Protein AF-A0A5E4NC10-F1 (afdb_monomer)

Secondary structure (DSSP, 8-state):
-HHHHHHHHHTHHHHHHHHHHHHHHHHHHHHH---HHHHHHHH----SPPPSSSPPPPHHHHIIIIIIHHTT--S-HHHHHH----

Radius of gyration: 16.14 Å; Cα contacts (8 Å, |Δi|>4): 46; chains: 1; bounding box: 40×24×45 Å

Mean predicted aligned error: 9.55 Å

Foldseek 3Di:
DVVVVVCVVPVCVVVVLVVLVVLLVVVLCLLPDPDPVSVCVVPDDDDDDDDPDPDDQDSLCCNQVPSQVVVVHDSPSSVVSVDPDD

pLDDT: mean 77.47, std 10.85, range [47.78, 93.25]

Organism: NCBI:txid506608

Sequence (86 aa):
MFKNMLEILFQNTIITEVIKKRRLQWAGHAWRSQNELIRAVLEQKPRGKRPLGRLKTRWEDVVVKKDVQSLGGETNWKERATDREE

Structure (mmCIF, N/CA/C/O backbone):
data_AF-A0A5E4NC10-F1
#
_entry.id   AF-A0A5E4NC10-F1
#
loop_
_atom_site.group_PDB
_atom_site.id
_atom_site.type_symbol
_atom_site.label_atom_id
_atom_site.label_alt_id
_atom_site.label_comp_id
_atom_site.label_asym_id
_atom_site.label_entity_id
_atom_site.label_seq_id
_atom_site.pdbx_PDB_ins_code
_atom_site.Cartn_x
_atom_site.Cartn_y
_atom_site.Cartn_z
_atom_site.occupancy
_atom_site.B_iso_or_equiv
_atom_site.auth_seq_id
_atom_site.auth_comp_id
_atom_site.auth_asym_id
_atom_site.auth_atom_id
_atom_site.pdbx_PDB_model_num
ATOM 1 N N . MET A 1 1 ? -3.105 -7.825 -32.506 1.00 55.31 1 MET A N 1
ATOM 2 C CA . MET A 1 1 ? -2.344 -6.743 -33.169 1.00 55.31 1 MET A CA 1
ATOM 3 C C . MET A 1 1 ? -2.209 -5.499 -32.277 1.00 55.31 1 MET A C 1
ATOM 5 O O . MET A 1 1 ? -1.090 -5.160 -31.934 1.00 55.31 1 MET A O 1
ATOM 9 N N . PHE A 1 2 ? -3.300 -4.900 -31.772 1.00 57.00 2 PHE A N 1
ATOM 10 C CA . PHE A 1 2 ? -3.249 -3.680 -30.931 1.00 57.00 2 PHE A CA 1
ATOM 11 C C . PHE A 1 2 ? -2.472 -3.779 -29.601 1.00 57.00 2 PHE A C 1
ATOM 13 O O . PHE A 1 2 ? -1.763 -2.847 -29.235 1.00 57.00 2 PHE A O 1
ATOM 20 N N . LYS A 1 3 ? -2.575 -4.901 -28.875 1.00 55.19 3 LYS A N 1
ATOM 21 C CA . LYS A 1 3 ? -1.926 -5.071 -27.558 1.00 55.19 3 LYS A CA 1
ATOM 22 C C . LYS A 1 3 ? -0.391 -4.973 -27.625 1.00 55.19 3 LYS A C 1
ATOM 24 O O . LYS A 1 3 ? 0.223 -4.415 -26.727 1.00 55.19 3 LYS A O 1
ATOM 29 N N . ASN A 1 4 ? 0.183 -5.460 -28.723 1.00 56.88 4 ASN A N 1
ATOM 30 C CA . ASN A 1 4 ? 1.625 -5.534 -28.954 1.00 56.88 4 ASN A CA 1
ATOM 31 C C . ASN A 1 4 ? 2.204 -4.165 -29.379 1.00 56.88 4 ASN A C 1
ATOM 33 O O . ASN A 1 4 ? 3.288 -3.776 -28.970 1.00 56.88 4 ASN A O 1
ATOM 37 N N . MET A 1 5 ? 1.423 -3.360 -30.109 1.00 56.53 5 MET A N 1
ATOM 38 C CA . MET A 1 5 ? 1.828 -2.012 -30.530 1.00 56.53 5 MET A CA 1
ATOM 39 C C . MET A 1 5 ? 1.963 -1.038 -29.346 1.00 56.53 5 MET A C 1
ATOM 41 O O . MET A 1 5 ? 2.892 -0.234 -29.306 1.00 56.53 5 MET A O 1
AT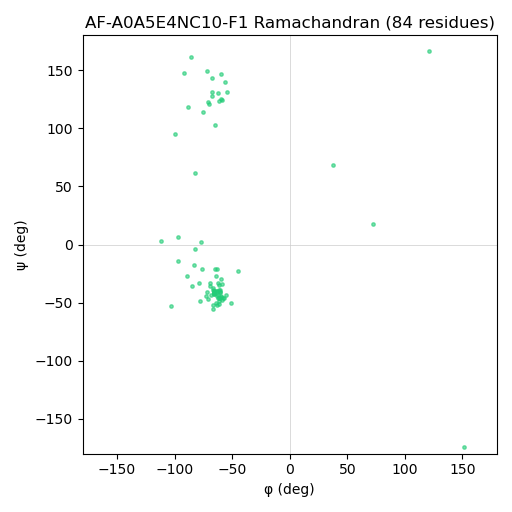OM 45 N N . LEU A 1 6 ? 1.078 -1.144 -28.347 1.00 59.44 6 LEU A N 1
ATOM 46 C CA . LEU A 1 6 ? 1.195 -0.383 -27.097 1.00 59.44 6 LEU A CA 1
ATOM 47 C C . LEU A 1 6 ? 2.387 -0.845 -26.242 1.00 59.44 6 LEU A C 1
ATOM 49 O O . LEU A 1 6 ? 3.030 -0.011 -25.610 1.00 59.44 6 LEU A O 1
ATOM 53 N N . GLU A 1 7 ? 2.701 -2.147 -26.239 1.00 57.47 7 GLU A N 1
ATOM 54 C CA . GLU A 1 7 ? 3.892 -2.691 -25.562 1.00 57.47 7 GLU A CA 1
ATOM 55 C C . GLU A 1 7 ? 5.191 -2.118 -26.123 1.00 57.47 7 GLU A C 1
ATOM 57 O O . GLU A 1 7 ? 6.076 -1.764 -25.343 1.00 57.47 7 GLU A O 1
ATOM 62 N N . ILE A 1 8 ? 5.269 -1.979 -27.447 1.00 63.94 8 ILE A N 1
ATOM 63 C CA . ILE A 1 8 ? 6.441 -1.461 -28.158 1.00 63.94 8 ILE A CA 1
ATOM 64 C C . ILE A 1 8 ? 6.599 0.055 -27.961 1.00 63.94 8 ILE A C 1
ATOM 66 O O . ILE A 1 8 ? 7.704 0.516 -27.692 1.00 63.94 8 ILE A O 1
ATOM 70 N N . LEU A 1 9 ? 5.511 0.832 -28.053 1.00 61.50 9 LEU A N 1
ATOM 71 C CA . LEU A 1 9 ? 5.561 2.302 -27.960 1.00 61.50 9 LEU A CA 1
ATOM 72 C C . LEU A 1 9 ? 5.906 2.825 -26.562 1.00 61.50 9 LEU A C 1
ATOM 74 O O . LEU A 1 9 ? 6.538 3.870 -26.441 1.00 61.50 9 LEU A O 1
ATOM 78 N N . PHE A 1 10 ? 5.483 2.122 -25.511 1.00 59.19 10 PHE A N 1
ATOM 79 C CA . PHE A 1 10 ? 5.630 2.598 -24.134 1.00 59.19 10 PHE A CA 1
ATOM 80 C C . PHE A 1 10 ? 6.622 1.802 -23.293 1.00 59.19 10 PHE A C 1
ATOM 82 O O . PHE A 1 10 ? 6.725 2.092 -22.103 1.00 59.19 10 PHE A O 1
ATOM 89 N N . GLN A 1 11 ? 7.309 0.807 -23.875 1.00 62.09 11 GLN A N 1
ATOM 90 C CA . GLN A 1 11 ? 8.060 -0.207 -23.125 1.00 62.09 11 GLN A CA 1
ATOM 91 C C . GLN A 1 11 ? 7.293 -0.591 -21.854 1.00 62.09 11 GLN A C 1
ATOM 93 O O . GLN A 1 11 ? 7.667 -0.196 -20.753 1.00 62.09 11 GLN A O 1
ATOM 98 N N . ASN A 1 12 ? 6.147 -1.260 -22.026 1.00 56.47 12 ASN A N 1
ATOM 99 C CA . ASN A 1 12 ? 5.089 -1.437 -21.014 1.00 56.47 12 ASN A CA 1
ATOM 100 C C . ASN A 1 12 ? 5.564 -1.814 -19.591 1.00 56.47 12 ASN A C 1
ATOM 102 O O . ASN A 1 12 ? 4.859 -1.541 -18.616 1.00 56.47 12 ASN A O 1
ATOM 106 N N . THR A 1 13 ? 6.750 -2.400 -19.446 1.00 59.81 13 THR A N 1
ATOM 107 C CA . THR A 1 13 ? 7.479 -2.554 -18.180 1.00 59.81 13 THR A CA 1
ATOM 108 C C . THR A 1 13 ? 7.615 -1.241 -17.397 1.00 59.81 13 THR A C 1
ATOM 110 O O . THR A 1 13 ? 7.185 -1.193 -16.249 1.00 59.81 13 THR A O 1
ATOM 113 N N . ILE A 1 14 ? 8.073 -0.137 -17.999 1.00 74.19 14 ILE A N 1
ATOM 114 C CA . ILE A 1 14 ? 8.364 1.115 -17.273 1.00 74.19 14 ILE A CA 1
ATOM 115 C C . ILE A 1 14 ? 7.087 1.754 -16.711 1.00 74.19 14 ILE A C 1
ATOM 117 O O . ILE A 1 14 ? 7.008 2.040 -15.517 1.00 74.19 14 ILE A O 1
ATOM 121 N N . ILE A 1 15 ? 6.049 1.964 -17.532 1.00 81.50 15 ILE A N 1
ATOM 122 C CA . ILE A 1 15 ? 4.809 2.612 -17.061 1.00 81.50 15 ILE A CA 1
ATOM 123 C C . ILE A 1 15 ? 4.076 1.748 -16.035 1.00 81.50 15 ILE A C 1
ATOM 125 O O . ILE A 1 15 ? 3.578 2.270 -15.032 1.00 81.50 15 ILE A O 1
ATOM 129 N N . THR A 1 16 ? 4.005 0.432 -16.251 1.00 82.25 16 THR A N 1
ATOM 130 C CA . THR A 1 16 ? 3.330 -0.447 -15.290 1.00 82.25 16 THR A CA 1
ATOM 131 C C . THR A 1 16 ? 4.082 -0.497 -13.964 1.00 82.25 16 THR A C 1
ATOM 133 O O . THR A 1 16 ? 3.440 -0.423 -12.918 1.00 82.25 16 THR A O 1
ATOM 136 N N . GLU A 1 17 ? 5.414 -0.522 -13.974 1.00 83.06 17 GLU A N 1
ATOM 137 C CA . GLU A 1 17 ? 6.236 -0.397 -12.768 1.00 83.06 17 GLU A CA 1
ATOM 138 C C . GLU A 1 17 ? 6.043 0.946 -12.063 1.00 83.06 17 GLU A C 1
ATOM 140 O O . GLU A 1 17 ? 5.875 0.967 -10.844 1.00 83.06 17 GLU A O 1
ATOM 145 N N . VAL A 1 18 ? 5.997 2.062 -12.796 1.00 84.81 18 VAL A N 1
ATOM 146 C CA . VAL A 1 18 ? 5.736 3.393 -12.220 1.00 84.81 18 VAL A CA 1
ATOM 147 C C . VAL A 1 18 ? 4.376 3.428 -11.522 1.00 84.81 18 VAL A C 1
ATOM 149 O O . VAL A 1 18 ? 4.267 3.923 -10.398 1.00 84.81 18 VAL A O 1
ATOM 152 N N . ILE A 1 19 ? 3.335 2.867 -12.143 1.00 86.38 19 ILE A N 1
ATOM 153 C CA . ILE A 1 19 ? 1.997 2.784 -11.545 1.00 86.38 19 ILE A CA 1
ATOM 154 C C . ILE A 1 19 ? 2.014 1.913 -10.280 1.00 86.38 19 ILE A C 1
ATOM 156 O O . ILE A 1 19 ? 1.420 2.302 -9.271 1.00 86.38 19 ILE A O 1
ATOM 160 N N . LYS A 1 20 ? 2.691 0.757 -10.312 1.00 86.50 20 LYS A N 1
ATOM 161 C CA . LYS A 1 20 ? 2.838 -0.138 -9.149 1.00 86.50 20 LYS A CA 1
ATOM 162 C C . LYS A 1 20 ? 3.568 0.566 -8.000 1.00 86.50 20 LYS A C 1
ATOM 164 O O . LYS A 1 20 ? 3.054 0.601 -6.884 1.00 86.50 20 LYS A O 1
ATOM 169 N N . LYS A 1 21 ? 4.702 1.217 -8.283 1.00 84.62 21 LYS A N 1
ATOM 170 C CA . LYS A 1 21 ? 5.493 1.987 -7.307 1.00 84.62 21 LYS A CA 1
ATOM 171 C C . LYS A 1 21 ? 4.678 3.115 -6.674 1.00 84.62 21 LYS A C 1
ATOM 173 O O . LYS A 1 21 ? 4.629 3.211 -5.452 1.00 84.62 21 LYS A O 1
ATOM 178 N N . ARG A 1 22 ? 3.960 3.914 -7.472 1.00 87.19 22 ARG A N 1
ATOM 179 C CA . ARG A 1 22 ? 3.078 4.980 -6.952 1.00 87.19 22 ARG A CA 1
ATOM 180 C C . ARG A 1 22 ? 1.963 4.434 -6.063 1.00 87.19 22 ARG A C 1
ATOM 182 O O . ARG A 1 22 ? 1.638 5.037 -5.043 1.00 87.19 22 ARG A O 1
ATOM 189 N N . ARG A 1 23 ? 1.385 3.282 -6.417 1.00 89.56 23 ARG A N 1
ATOM 190 C CA . ARG A 1 23 ? 0.349 2.640 -5.596 1.00 89.56 23 ARG A CA 1
ATOM 191 C C . ARG A 1 23 ? 0.897 2.177 -4.251 1.00 89.56 23 ARG A C 1
ATOM 193 O O . ARG A 1 23 ? 0.223 2.374 -3.245 1.00 89.56 23 ARG A O 1
ATOM 200 N N . LEU A 1 24 ? 2.109 1.624 -4.227 1.00 86.00 24 LEU A N 1
ATOM 201 C CA . LEU A 1 24 ? 2.797 1.239 -2.992 1.00 86.00 24 LEU A CA 1
ATOM 202 C C . LEU A 1 24 ? 3.154 2.447 -2.126 1.00 86.00 24 LEU A C 1
ATOM 204 O O . LEU A 1 24 ? 2.911 2.421 -0.923 1.00 86.00 24 LEU A O 1
ATOM 208 N N . GLN A 1 25 ? 3.650 3.529 -2.729 1.00 86.44 25 GLN A N 1
ATOM 209 C CA . GLN A 1 25 ? 3.901 4.788 -2.020 1.00 86.44 25 GLN A CA 1
ATOM 210 C C . GLN A 1 25 ? 2.627 5.317 -1.356 1.00 86.44 25 GLN A C 1
ATOM 212 O O . GLN A 1 25 ? 2.642 5.673 -0.177 1.00 86.44 25 GLN A O 1
ATOM 217 N N . TRP A 1 26 ? 1.509 5.317 -2.087 1.00 88.56 26 TRP A N 1
ATOM 218 C CA . TRP A 1 26 ? 0.221 5.732 -1.542 1.00 88.56 26 TRP A CA 1
ATOM 219 C C . TRP A 1 26 ? -0.281 4.779 -0.452 1.00 88.56 26 TRP A C 1
ATOM 221 O O . TRP A 1 26 ? -0.768 5.245 0.572 1.00 88.56 26 TRP A O 1
ATOM 231 N N . ALA A 1 27 ? -0.107 3.464 -0.620 1.00 88.31 27 ALA A N 1
ATOM 232 C CA . ALA A 1 27 ? -0.449 2.473 0.400 1.00 88.31 27 ALA A CA 1
ATOM 233 C C . ALA A 1 27 ? 0.327 2.710 1.704 1.00 88.31 27 ALA A C 1
ATOM 235 O O . ALA A 1 27 ? -0.269 2.719 2.779 1.00 88.31 27 ALA A O 1
ATOM 236 N N . GLY A 1 28 ? 1.634 2.971 1.607 1.00 87.38 28 GLY A N 1
ATOM 237 C CA . GLY A 1 28 ? 2.462 3.303 2.763 1.00 87.38 28 GLY A CA 1
ATOM 238 C C . GLY A 1 28 ? 2.074 4.633 3.409 1.00 87.38 28 GLY A C 1
ATOM 239 O O . GLY A 1 28 ? 1.970 4.715 4.630 1.00 87.38 28 GLY A O 1
ATOM 240 N N . HIS A 1 29 ? 1.788 5.666 2.610 1.00 87.94 29 HIS A N 1
ATOM 241 C CA . HIS A 1 29 ? 1.279 6.939 3.128 1.00 87.94 29 HIS A CA 1
ATOM 242 C C . HIS A 1 29 ? -0.056 6.766 3.863 1.00 87.94 29 HIS A C 1
ATOM 244 O O . HIS A 1 29 ? -0.212 7.279 4.966 1.00 87.94 29 HIS A O 1
ATOM 250 N N . ALA A 1 30 ? -0.999 6.027 3.276 1.00 88.56 30 ALA A N 1
ATOM 251 C CA . ALA A 1 30 ? -2.310 5.786 3.861 1.00 88.56 30 ALA A CA 1
ATOM 252 C C . ALA A 1 30 ? -2.202 4.990 5.173 1.00 88.56 30 ALA A C 1
ATOM 254 O O . ALA A 1 30 ? -2.875 5.333 6.140 1.00 88.56 30 ALA A O 1
ATOM 255 N N . TRP A 1 31 ? -1.306 3.996 5.236 1.00 88.81 31 TRP A N 1
ATOM 256 C CA . TRP A 1 31 ? -1.015 3.231 6.455 1.00 88.81 31 TRP A CA 1
ATOM 257 C C . TRP A 1 31 ? -0.428 4.096 7.578 1.00 88.81 31 TRP A C 1
ATOM 259 O O . TRP A 1 31 ? -0.822 3.963 8.733 1.00 88.81 31 TRP A O 1
ATOM 269 N N . ARG A 1 32 ? 0.479 5.020 7.239 1.00 87.81 32 ARG A N 1
ATOM 270 C CA . ARG A 1 32 ? 1.097 5.954 8.197 1.00 87.81 32 ARG A CA 1
ATOM 271 C C . ARG A 1 32 ? 0.244 7.187 8.501 1.00 87.81 32 ARG A C 1
ATOM 273 O O . ARG A 1 32 ? 0.657 8.030 9.297 1.00 87.81 32 ARG A O 1
ATOM 280 N N . SER A 1 33 ? -0.896 7.346 7.835 1.00 89.12 33 SER A N 1
ATOM 281 C CA . SER A 1 33 ? -1.719 8.536 7.992 1.00 89.12 33 SER A CA 1
ATOM 282 C C . SER A 1 33 ? -2.315 8.584 9.397 1.00 89.12 33 SER A C 1
ATOM 284 O O . SER A 1 33 ? -2.920 7.622 9.860 1.00 89.12 33 SER A O 1
ATOM 286 N N . GLN A 1 34 ? -2.198 9.736 10.058 1.00 88.38 34 GLN A N 1
ATOM 287 C CA . GLN A 1 34 ? -2.900 10.014 11.317 1.00 88.38 34 GLN A CA 1
ATOM 288 C C . GLN A 1 34 ? -4.383 10.355 11.093 1.00 88.38 34 GLN A C 1
ATOM 290 O O . GLN A 1 34 ? -5.103 10.662 12.037 1.00 88.38 34 GLN A O 1
ATOM 295 N N . ASN A 1 35 ? -4.854 10.319 9.844 1.00 93.25 35 ASN A N 1
ATOM 296 C CA . ASN A 1 35 ? -6.246 10.566 9.519 1.00 93.25 35 ASN A CA 1
ATOM 297 C C . ASN A 1 35 ? -7.112 9.354 9.900 1.00 93.25 35 ASN A C 1
ATOM 299 O O . ASN A 1 35 ? -7.022 8.284 9.290 1.00 93.25 35 ASN A O 1
ATOM 303 N N . GLU A 1 36 ? -7.994 9.556 10.875 1.00 89.94 36 GLU A N 1
ATOM 304 C CA . GLU A 1 36 ? -8.885 8.521 11.405 1.00 89.94 36 GLU A CA 1
ATOM 305 C C . GLU A 1 36 ? -9.810 7.918 10.342 1.00 89.94 36 GLU A C 1
ATOM 307 O O . GLU A 1 36 ? -10.065 6.717 10.374 1.00 89.94 36 GLU A O 1
ATOM 312 N N . LEU A 1 37 ? -10.266 8.701 9.357 1.00 91.38 37 LEU A N 1
ATOM 313 C CA . LEU A 1 37 ? -11.117 8.198 8.272 1.00 91.38 37 LEU A CA 1
ATOM 314 C C . LEU A 1 37 ? -10.347 7.258 7.347 1.00 91.38 37 LEU A C 1
ATOM 316 O O . LEU A 1 37 ? -10.862 6.206 6.969 1.00 91.38 37 LEU A O 1
ATOM 320 N N . ILE A 1 38 ? -9.109 7.618 6.994 1.00 89.50 38 ILE A N 1
ATOM 321 C CA . ILE A 1 38 ? -8.249 6.768 6.160 1.00 89.50 38 ILE A CA 1
ATOM 322 C C . ILE A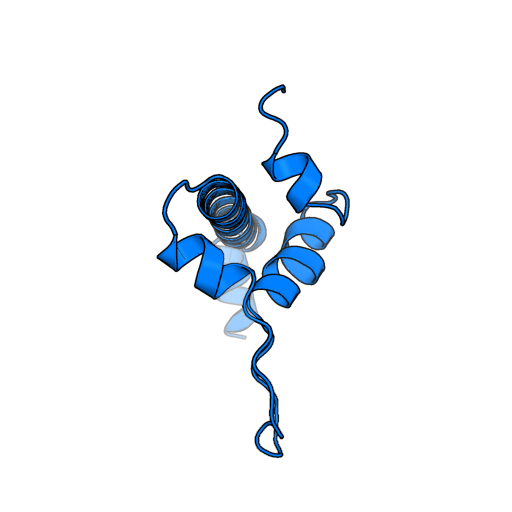 1 38 ? -7.990 5.450 6.886 1.00 89.50 38 ILE A C 1
ATOM 324 O O . ILE A 1 38 ? -8.167 4.379 6.302 1.00 89.50 38 ILE A O 1
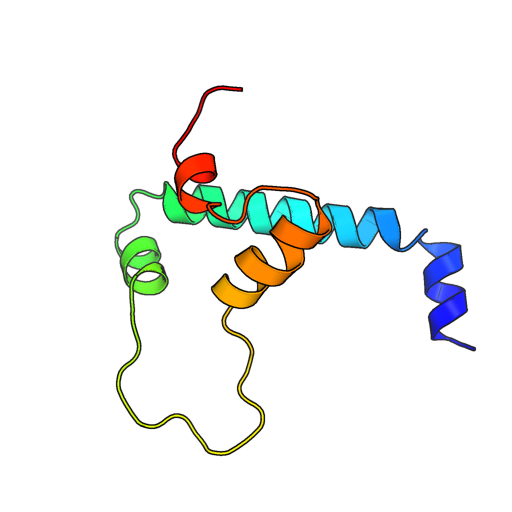ATOM 328 N N . ARG A 1 39 ? -7.652 5.521 8.176 1.00 87.62 39 ARG A N 1
ATOM 329 C CA . ARG A 1 39 ? -7.419 4.341 9.006 1.00 87.62 39 ARG A CA 1
ATOM 330 C C . ARG A 1 39 ? -8.670 3.474 9.140 1.00 87.62 39 ARG A C 1
ATOM 332 O O . ARG A 1 39 ? -8.595 2.270 8.905 1.00 87.62 39 ARG A O 1
ATOM 339 N N . ALA A 1 40 ? -9.825 4.079 9.413 1.00 88.69 40 ALA A N 1
ATOM 340 C CA . ALA A 1 40 ? -11.096 3.373 9.503 1.00 88.69 40 ALA A CA 1
ATOM 341 C C . ALA A 1 40 ? -11.425 2.635 8.199 1.00 88.69 40 ALA A C 1
ATOM 343 O O . ALA A 1 40 ? -11.774 1.460 8.243 1.00 88.69 40 ALA A O 1
ATOM 344 N N . VAL A 1 41 ? -11.268 3.275 7.035 1.00 87.31 41 VAL A N 1
ATOM 345 C CA . VAL A 1 41 ? -11.521 2.644 5.726 1.00 87.31 41 VAL A CA 1
ATOM 346 C C . VAL A 1 41 ? -10.536 1.509 5.436 1.00 87.31 41 VAL A C 1
ATOM 348 O O . VAL A 1 41 ? -10.949 0.464 4.931 1.00 87.31 41 VAL A O 1
ATOM 351 N N . LEU A 1 42 ? -9.250 1.690 5.754 1.00 85.19 42 LEU A N 1
ATOM 352 C CA . LEU A 1 42 ? -8.216 0.670 5.551 1.00 85.19 42 LEU A CA 1
ATOM 353 C C . LEU A 1 42 ? -8.433 -0.566 6.431 1.00 85.19 42 LEU A C 1
ATOM 355 O O . LEU A 1 42 ? -8.267 -1.694 5.967 1.00 85.19 42 LEU A O 1
ATOM 359 N N . GLU A 1 43 ? -8.792 -0.361 7.696 1.00 84.12 43 GLU A N 1
ATOM 360 C CA . GLU A 1 43 ? -8.978 -1.437 8.672 1.00 84.12 43 GLU A CA 1
ATOM 361 C C . GLU A 1 43 ? -10.375 -2.080 8.585 1.00 84.12 43 GLU A C 1
ATOM 363 O O . GLU A 1 43 ? -10.578 -3.204 9.063 1.00 84.12 43 GLU A O 1
ATOM 368 N N . GLN A 1 44 ? -11.350 -1.411 7.954 1.00 85.19 44 GLN A N 1
ATOM 369 C CA . GLN A 1 44 ? -12.726 -1.891 7.881 1.00 85.19 44 GLN A CA 1
ATOM 370 C C . GLN A 1 44 ? -12.823 -3.237 7.151 1.00 85.19 44 GLN A C 1
ATOM 372 O O . GLN A 1 44 ? -12.505 -3.405 5.971 1.00 85.19 44 GLN A O 1
ATOM 377 N N . LYS A 1 45 ? -13.390 -4.219 7.855 1.00 81.56 45 LYS A N 1
ATOM 378 C CA . LYS A 1 45 ? -13.808 -5.504 7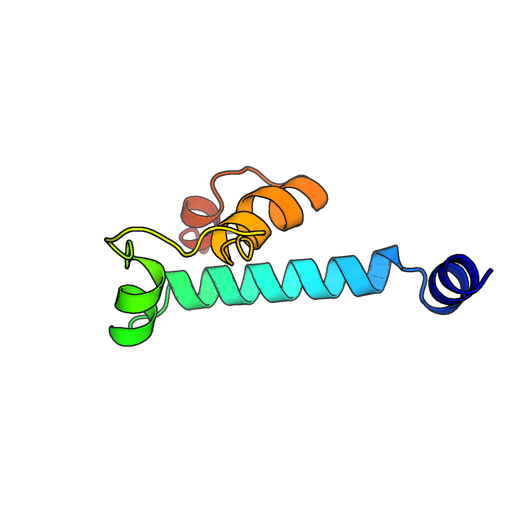.289 1.00 81.56 45 LYS A CA 1
ATOM 379 C C . LYS A 1 45 ? -15.320 -5.457 7.049 1.00 81.56 45 LYS A C 1
ATOM 381 O O . LYS A 1 45 ? -16.070 -5.718 7.991 1.00 81.56 45 LYS A O 1
ATOM 386 N N . PRO A 1 46 ? -15.791 -5.125 5.829 1.00 75.62 46 PRO A N 1
ATOM 387 C CA . PRO A 1 46 ? -17.221 -5.060 5.552 1.00 75.62 46 PRO A CA 1
ATOM 388 C C . PRO A 1 46 ? -17.865 -6.424 5.821 1.00 75.62 46 PRO A C 1
ATOM 390 O O . PRO A 1 46 ? -17.422 -7.444 5.284 1.00 75.62 46 PRO A O 1
ATOM 393 N N . ARG A 1 47 ? -18.880 -6.427 6.689 1.00 80.00 47 ARG A N 1
ATOM 394 C CA . ARG A 1 47 ? -19.661 -7.609 7.074 1.00 80.00 47 ARG A CA 1
ATOM 395 C C . ARG A 1 47 ? -20.879 -7.738 6.152 1.00 80.00 47 ARG A C 1
ATOM 397 O O . ARG A 1 47 ? -21.415 -6.731 5.704 1.00 80.00 47 ARG A O 1
ATOM 404 N N . GLY A 1 48 ? -21.313 -8.970 5.880 1.00 81.31 48 GLY A N 1
ATOM 405 C CA . GLY A 1 48 ? -22.488 -9.267 5.049 1.00 81.31 48 GLY A CA 1
ATOM 406 C C . GLY A 1 48 ? -22.186 -10.123 3.815 1.00 81.31 48 GLY A C 1
ATOM 407 O O . GLY A 1 48 ? -21.027 -10.330 3.441 1.00 81.31 48 GLY A O 1
ATOM 408 N N . LYS A 1 49 ? -23.244 -10.647 3.179 1.00 73.88 49 LYS A N 1
ATOM 409 C CA . LYS A 1 49 ? -23.127 -11.380 1.911 1.00 73.88 49 LYS A CA 1
ATOM 410 C C . LYS A 1 49 ? -22.796 -10.399 0.792 1.00 73.88 49 LYS A C 1
ATOM 412 O O . LYS A 1 49 ? -23.530 -9.451 0.538 1.00 73.88 49 LYS A O 1
ATOM 417 N N . ARG A 1 50 ? -21.681 -10.646 0.112 1.00 71.62 50 ARG A N 1
ATOM 418 C CA . ARG A 1 50 ? -21.326 -9.928 -1.113 1.00 71.62 50 ARG A CA 1
ATOM 419 C C . ARG A 1 50 ? -22.237 -10.367 -2.260 1.00 71.62 50 ARG A C 1
ATOM 421 O O . ARG A 1 50 ? -22.648 -11.528 -2.270 1.00 71.62 50 ARG A O 1
ATOM 428 N N . PRO A 1 51 ? -22.530 -9.477 -3.221 1.00 80.06 51 PRO A N 1
ATOM 429 C CA . PRO A 1 51 ? -23.307 -9.842 -4.397 1.00 80.06 51 PRO A CA 1
ATOM 430 C C . PRO A 1 51 ? -22.655 -11.016 -5.138 1.00 80.06 51 PRO A C 1
ATOM 432 O O . PRO A 1 51 ? -21.429 -11.090 -5.257 1.00 80.06 51 PRO A O 1
ATOM 435 N N . LEU A 1 52 ? -23.494 -11.935 -5.617 1.00 75.06 52 LEU A N 1
ATOM 436 C CA . LEU A 1 52 ? -23.088 -13.078 -6.433 1.00 75.06 52 LEU A CA 1
ATOM 437 C C . LEU A 1 52 ? -22.643 -12.578 -7.814 1.00 75.06 52 LEU A C 1
ATOM 439 O O . LEU A 1 52 ? -23.401 -11.911 -8.511 1.00 75.06 52 LEU A O 1
ATOM 443 N N . GLY A 1 53 ? -21.395 -12.867 -8.189 1.00 81.25 53 GLY A N 1
ATOM 444 C CA . GLY A 1 53 ? -20.789 -12.429 -9.448 1.00 81.25 53 GLY A CA 1
ATOM 445 C C . GLY A 1 53 ? -19.271 -12.270 -9.339 1.00 81.25 53 GLY A C 1
ATOM 446 O O . GLY A 1 53 ? -18.672 -12.594 -8.310 1.00 81.25 53 GLY A O 1
ATOM 447 N N . ARG A 1 54 ? -18.622 -11.757 -10.398 1.00 77.31 54 ARG A N 1
ATOM 448 C CA . ARG A 1 54 ? -17.178 -11.474 -10.365 1.00 77.31 54 ARG A CA 1
ATOM 449 C C . ARG A 1 54 ? -16.904 -10.369 -9.352 1.00 77.31 54 ARG A C 1
ATOM 451 O O . ARG A 1 54 ? -17.111 -9.186 -9.618 1.00 77.31 54 ARG A O 1
ATOM 458 N N . LEU A 1 55 ? -16.405 -10.771 -8.195 1.00 69.00 55 LEU A N 1
ATOM 459 C CA . LEU A 1 55 ? -16.049 -9.842 -7.144 1.00 69.00 55 LEU A CA 1
ATOM 460 C C . LEU A 1 55 ? -14.927 -8.912 -7.629 1.00 69.00 55 LEU A C 1
ATOM 462 O O . LEU A 1 55 ? -13.899 -9.375 -8.132 1.00 69.00 55 LEU A O 1
ATOM 466 N N . LYS A 1 56 ? -15.101 -7.596 -7.457 1.00 71.12 56 LYS A N 1
ATOM 467 C CA . LYS A 1 56 ? -13.991 -6.652 -7.630 1.00 71.12 56 LYS A CA 1
ATOM 468 C C . LYS A 1 56 ? -12.888 -7.027 -6.639 1.00 71.12 56 LYS A C 1
ATOM 470 O O . LYS A 1 56 ? -13.145 -7.143 -5.441 1.00 71.12 56 LYS A O 1
ATOM 475 N N . THR A 1 57 ? -11.673 -7.237 -7.142 1.00 76.50 57 THR A N 1
ATOM 476 C CA . THR A 1 57 ? -10.496 -7.490 -6.304 1.00 76.50 57 THR A CA 1
ATOM 477 C C . THR A 1 57 ? -10.363 -6.357 -5.290 1.00 76.50 57 THR A C 1
ATOM 479 O O . THR A 1 57 ? -10.470 -5.188 -5.668 1.00 76.50 57 THR A O 1
ATOM 482 N N . ARG A 1 58 ? -10.168 -6.687 -4.005 1.00 78.00 58 ARG A N 1
ATOM 483 C CA . ARG A 1 58 ? -9.925 -5.657 -2.990 1.00 78.00 58 ARG A CA 1
ATOM 484 C C . ARG A 1 58 ? -8.668 -4.883 -3.377 1.00 78.00 58 ARG A C 1
ATOM 486 O O . ARG A 1 58 ? -7.729 -5.457 -3.922 1.00 78.00 58 ARG A O 1
ATOM 493 N N . TRP A 1 59 ? -8.637 -3.595 -3.063 1.00 80.81 59 TRP A N 1
ATOM 494 C CA . TRP A 1 59 ? -7.448 -2.780 -3.301 1.00 8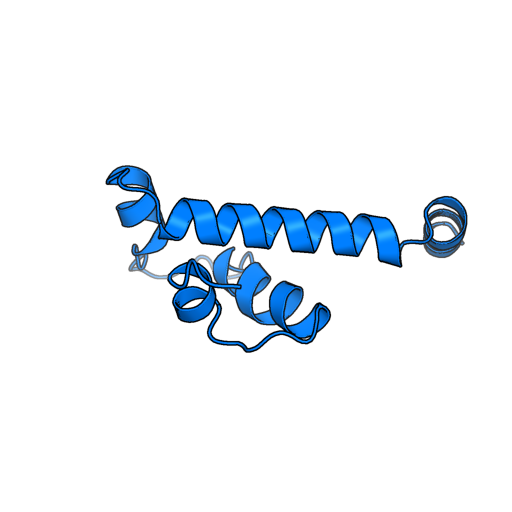0.81 59 TRP A CA 1
ATOM 495 C C . TRP A 1 59 ? -6.203 -3.380 -2.621 1.00 80.81 59 TRP A C 1
ATOM 497 O O . TRP A 1 59 ? -5.176 -3.529 -3.275 1.00 80.81 59 TRP A O 1
ATOM 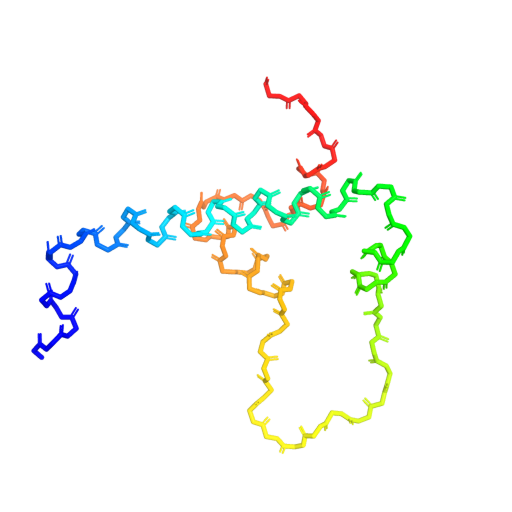507 N N . GLU A 1 60 ? -6.333 -3.841 -1.372 1.00 80.81 60 GLU A N 1
ATOM 508 C CA . GLU A 1 60 ? -5.245 -4.494 -0.628 1.00 80.81 60 GLU A CA 1
ATOM 509 C C . GLU A 1 60 ? -4.748 -5.769 -1.331 1.00 80.81 60 GLU A C 1
ATOM 511 O O . GLU A 1 60 ? -3.546 -5.964 -1.455 1.00 80.81 60 GLU A O 1
ATOM 516 N N . ASP A 1 61 ? -5.645 -6.595 -1.885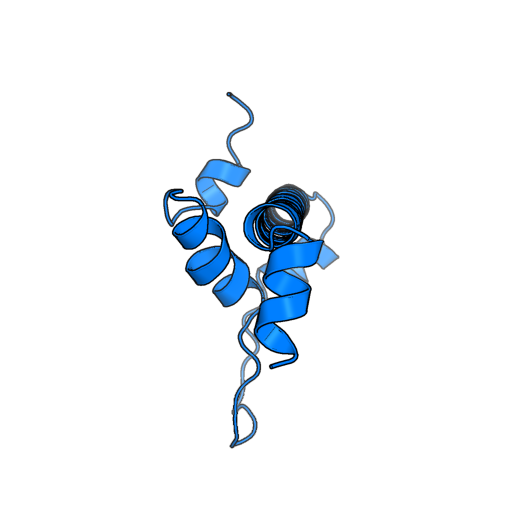 1.00 81.62 61 ASP A N 1
ATOM 517 C CA . ASP A 1 61 ? -5.256 -7.782 -2.661 1.00 81.62 61 ASP A CA 1
ATOM 518 C C . ASP A 1 61 ? -4.446 -7.407 -3.916 1.00 81.62 61 ASP A C 1
ATOM 520 O O . ASP A 1 61 ? -3.561 -8.158 -4.319 1.00 81.62 61 ASP A O 1
ATOM 524 N N . VAL A 1 62 ? -4.727 -6.261 -4.547 1.00 83.56 62 VAL A N 1
ATOM 525 C CA . VAL A 1 62 ? -3.937 -5.776 -5.692 1.00 83.56 62 VAL A CA 1
ATOM 526 C C . VAL A 1 62 ? -2.555 -5.314 -5.235 1.00 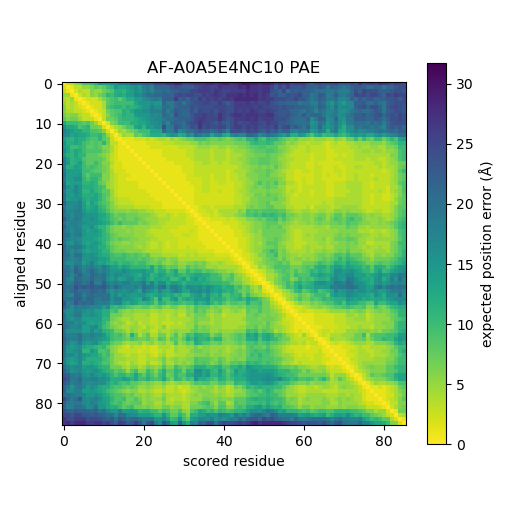83.56 62 VAL A C 1
ATOM 528 O O . VAL A 1 62 ? -1.561 -5.727 -5.825 1.00 83.56 62 VAL A O 1
ATOM 531 N N . VAL A 1 63 ? -2.482 -4.519 -4.167 1.00 81.94 63 VAL A N 1
ATOM 532 C CA . VAL A 1 63 ? -1.212 -4.006 -3.633 1.00 81.94 63 VAL A CA 1
ATOM 533 C C . VAL A 1 63 ? -0.317 -5.155 -3.151 1.00 81.94 63 VAL A C 1
ATOM 535 O O . VAL A 1 63 ? 0.809 -5.285 -3.620 1.00 81.94 63 VAL A O 1
ATOM 538 N N . VAL A 1 64 ? -0.839 -6.042 -2.296 1.00 74.44 64 VAL A N 1
ATOM 539 C CA . VAL A 1 64 ? -0.103 -7.171 -1.694 1.00 74.44 64 VAL A CA 1
ATOM 540 C C . VAL A 1 64 ? 0.290 -8.212 -2.737 1.00 74.44 64 VAL A C 1
ATOM 542 O O . VAL A 1 64 ? 1.447 -8.601 -2.836 1.00 74.44 64 VAL A O 1
ATOM 545 N N . LYS A 1 65 ? -0.687 -8.734 -3.487 1.00 73.44 65 LYS A N 1
ATOM 546 C CA . LYS A 1 65 ? -0.459 -9.944 -4.288 1.00 73.44 65 LYS A CA 1
ATOM 547 C C . LYS A 1 65 ? 0.058 -9.631 -5.673 1.00 73.44 65 LYS A C 1
ATOM 549 O O . LYS A 1 65 ? 0.693 -10.480 -6.272 1.00 73.44 65 LYS A O 1
ATOM 554 N N . LYS A 1 66 ? -0.250 -8.457 -6.224 1.00 80.81 66 LYS A N 1
ATOM 555 C CA . LYS A 1 66 ? 0.185 -8.125 -7.582 1.00 80.81 66 LYS A CA 1
ATOM 556 C C . LYS A 1 66 ? 1.362 -7.185 -7.559 1.00 80.81 66 LYS A C 1
ATOM 558 O O . LYS A 1 66 ? 2.360 -7.506 -8.189 1.00 80.81 66 LYS A O 1
ATOM 563 N N . ASP A 1 67 ? 1.272 -6.068 -6.853 1.00 86.81 67 ASP A N 1
ATOM 564 C CA . ASP A 1 67 ? 2.271 -5.011 -7.011 1.00 86.81 67 ASP A CA 1
ATOM 565 C C . ASP A 1 67 ? 3.570 -5.347 -6.271 1.00 86.81 67 ASP A C 1
ATOM 567 O O . ASP A 1 67 ? 4.631 -5.317 -6.890 1.00 86.81 67 ASP A O 1
ATOM 571 N N . VAL A 1 68 ? 3.489 -5.763 -5.003 1.00 84.38 68 VAL A N 1
ATOM 572 C CA . VAL A 1 68 ? 4.656 -6.198 -4.211 1.00 84.38 68 VAL A CA 1
ATOM 573 C C . VAL A 1 68 ? 5.334 -7.420 -4.834 1.00 84.38 68 VAL A C 1
ATOM 575 O O . VAL A 1 68 ? 6.533 -7.379 -5.096 1.00 84.38 68 VAL A O 1
ATOM 578 N N . GLN A 1 69 ? 4.569 -8.475 -5.144 1.00 83.31 69 GLN A N 1
ATOM 579 C CA . GLN A 1 69 ? 5.125 -9.692 -5.754 1.00 83.31 69 GLN A CA 1
ATOM 580 C C . GLN A 1 69 ? 5.733 -9.420 -7.137 1.00 83.31 69 GLN A C 1
ATOM 582 O O . GLN A 1 69 ? 6.804 -9.934 -7.443 1.00 83.31 69 GLN A O 1
ATOM 587 N N . SER A 1 70 ? 5.096 -8.577 -7.963 1.00 83.31 70 SER A N 1
ATOM 588 C CA . SER A 1 70 ? 5.643 -8.213 -9.282 1.00 83.31 70 SER A CA 1
ATOM 589 C C . SER A 1 70 ? 6.959 -7.446 -9.200 1.00 83.31 70 SER A C 1
ATOM 591 O O . SER A 1 70 ? 7.699 -7.434 -10.176 1.00 83.31 70 SER A O 1
ATOM 593 N N . LEU A 1 71 ? 7.197 -6.729 -8.101 1.00 80.94 71 LEU A N 1
ATOM 594 C CA . LEU A 1 71 ? 8.400 -5.924 -7.890 1.00 80.94 71 LEU A CA 1
ATOM 595 C C . LEU A 1 71 ? 9.463 -6.670 -7.066 1.00 80.94 71 LEU A C 1
ATOM 597 O O . LEU A 1 71 ? 10.465 -6.067 -6.700 1.00 80.94 71 LEU A O 1
ATOM 601 N N . GLY A 1 72 ? 9.252 -7.959 -6.768 1.00 78.12 72 GLY A N 1
ATOM 602 C CA . GLY A 1 72 ? 10.196 -8.790 -6.013 1.00 78.12 72 GLY A CA 1
ATOM 603 C C . GLY A 1 72 ? 10.284 -8.463 -4.518 1.00 78.12 72 GLY A C 1
ATOM 604 O O . GLY A 1 72 ? 11.258 -8.836 -3.875 1.00 78.12 72 GLY A O 1
ATOM 605 N N . GLY A 1 73 ? 9.301 -7.748 -3.963 1.00 73.69 73 GLY A N 1
ATOM 606 C CA . GLY A 1 73 ? 9.273 -7.381 -2.546 1.00 73.69 73 GLY A CA 1
ATOM 607 C C . GLY A 1 73 ? 8.658 -8.455 -1.643 1.00 73.69 73 GLY A C 1
ATOM 608 O O . GLY A 1 73 ? 7.903 -9.320 -2.090 1.00 73.69 73 GLY A O 1
ATOM 609 N N . GLU A 1 74 ? 8.933 -8.365 -0.341 1.00 70.81 74 GLU A N 1
ATOM 610 C CA . GLU A 1 74 ? 8.292 -9.207 0.674 1.00 70.81 74 GLU A CA 1
ATOM 611 C C . GLU A 1 74 ? 6.802 -8.898 0.836 1.00 70.81 74 GLU A C 1
ATOM 613 O O . GLU A 1 74 ? 6.379 -7.744 0.832 1.00 70.81 74 GLU A O 1
ATOM 618 N N . THR A 1 75 ? 6.000 -9.943 1.066 1.00 69.31 75 THR A N 1
ATOM 619 C CA . THR A 1 75 ? 4.529 -9.847 1.143 1.00 69.31 75 THR A CA 1
ATOM 620 C C . THR A 1 75 ? 4.049 -8.992 2.329 1.00 69.31 75 THR A C 1
ATOM 622 O O . THR A 1 75 ? 2.935 -8.458 2.289 1.00 69.31 75 THR A O 1
ATOM 625 N N . ASN A 1 76 ? 4.883 -8.803 3.361 1.00 78.31 76 ASN A N 1
ATOM 626 C CA . ASN A 1 76 ? 4.560 -8.001 4.541 1.00 78.31 76 ASN A CA 1
ATOM 627 C C . ASN A 1 76 ? 4.777 -6.491 4.321 1.00 78.31 76 ASN A C 1
ATOM 629 O O . ASN A 1 76 ? 5.574 -5.821 4.975 1.00 78.31 76 ASN A O 1
ATOM 633 N N . TRP A 1 77 ? 4.031 -5.929 3.371 1.00 79.06 77 TRP A N 1
ATOM 634 C CA . TRP A 1 77 ? 4.143 -4.519 2.987 1.00 79.06 77 TRP A CA 1
ATOM 635 C C . TRP A 1 77 ? 3.793 -3.532 4.111 1.00 79.06 77 TRP A C 1
ATOM 637 O O . TRP A 1 77 ? 4.204 -2.380 4.035 1.00 79.06 77 TRP A O 1
ATOM 647 N N . LYS A 1 78 ? 3.034 -3.951 5.136 1.00 82.12 78 LYS A N 1
ATOM 648 C CA . LYS A 1 78 ? 2.667 -3.099 6.283 1.00 82.12 78 LYS A CA 1
ATOM 649 C C . LYS A 1 78 ? 3.858 -2.847 7.201 1.00 82.12 78 LYS A C 1
ATOM 651 O O . LYS A 1 78 ? 4.053 -1.714 7.637 1.00 82.12 78 LYS A O 1
ATOM 656 N N . GLU A 1 79 ? 4.672 -3.870 7.449 1.00 81.12 79 GLU A N 1
ATOM 657 C CA . GLU A 1 79 ? 5.923 -3.729 8.200 1.00 81.12 79 GLU A CA 1
ATOM 658 C C . GLU A 1 79 ? 6.891 -2.820 7.443 1.00 81.12 79 GLU A C 1
ATOM 660 O O . GLU A 1 79 ? 7.287 -1.785 7.976 1.00 81.12 79 GLU A O 1
ATOM 665 N N . ARG A 1 80 ? 7.118 -3.083 6.147 1.00 76.12 80 ARG A N 1
ATOM 666 C CA . ARG A 1 80 ? 7.926 -2.192 5.291 1.00 76.12 80 ARG A CA 1
ATOM 667 C C . ARG A 1 80 ? 7.377 -0.771 5.173 1.00 76.12 80 ARG A C 1
ATOM 669 O O . ARG A 1 80 ? 8.133 0.163 4.955 1.00 76.12 80 ARG A O 1
ATOM 676 N N . ALA A 1 81 ? 6.062 -0.589 5.268 1.00 76.62 81 ALA A N 1
ATOM 677 C CA . ALA A 1 81 ? 5.455 0.737 5.275 1.00 76.62 81 ALA A CA 1
ATOM 678 C C . ALA A 1 81 ? 5.625 1.459 6.616 1.00 76.62 81 ALA A C 1
ATOM 680 O O . ALA A 1 81 ? 5.461 2.676 6.663 1.00 76.62 81 ALA A O 1
ATOM 681 N N . THR A 1 82 ? 5.879 0.740 7.703 1.00 78.62 82 THR A N 1
ATOM 682 C CA . THR A 1 82 ? 6.073 1.337 9.029 1.00 78.62 82 THR A CA 1
ATOM 683 C C . THR A 1 82 ? 7.518 1.777 9.211 1.00 78.62 82 THR A C 1
ATOM 685 O O . THR A 1 82 ? 7.755 2.833 9.800 1.00 78.62 82 THR A O 1
ATOM 688 N N . ASP A 1 83 ? 8.450 1.010 8.648 1.00 73.56 83 ASP A N 1
ATOM 689 C CA . ASP A 1 83 ? 9.865 1.329 8.692 1.00 73.56 83 ASP A CA 1
ATOM 690 C C . ASP A 1 83 ? 10.177 2.592 7.872 1.00 73.56 83 ASP A C 1
ATOM 692 O O . ASP A 1 83 ? 9.730 2.749 6.729 1.00 73.56 83 ASP A O 1
ATOM 696 N N . ARG A 1 84 ? 10.865 3.548 8.501 1.00 61.47 84 ARG A N 1
ATOM 697 C CA . ARG A 1 84 ? 11.313 4.796 7.858 1.00 61.47 84 ARG A CA 1
ATOM 698 C C . ARG A 1 84 ? 12.761 4.704 7.400 1.00 61.47 84 ARG A C 1
ATOM 700 O O . ARG A 1 84 ? 13.180 5.595 6.663 1.00 61.47 84 ARG A O 1
ATOM 707 N N . GLU A 1 85 ? 13.495 3.697 7.863 1.00 56.44 85 GLU A N 1
ATOM 708 C CA . GLU A 1 85 ? 14.904 3.535 7.545 1.00 56.44 85 GLU A CA 1
ATOM 709 C C . GLU A 1 85 ? 15.064 2.720 6.259 1.00 56.44 85 GLU A C 1
ATOM 711 O O . GLU A 1 85 ? 14.631 1.572 6.147 1.00 56.44 85 GLU A O 1
ATOM 716 N N . GLU A 1 86 ? 15.671 3.371 5.272 1.00 47.78 86 GLU A N 1
ATOM 717 C CA . GLU A 1 86 ? 16.464 2.752 4.214 1.00 47.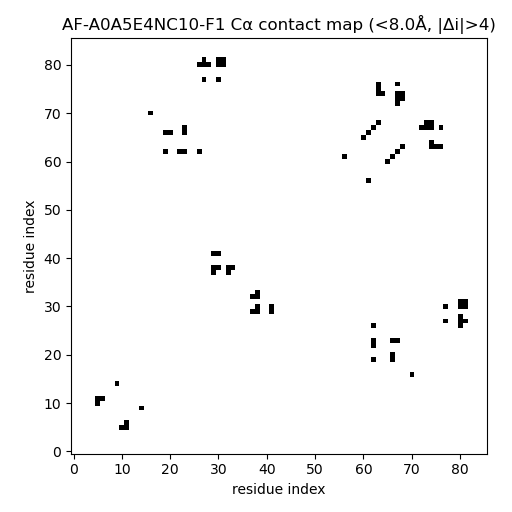78 86 GLU A CA 1
ATOM 718 C C . GLU A 1 86 ? 17.832 3.442 4.220 1.00 47.78 86 GLU A C 1
ATOM 720 O O . GLU A 1 86 ? 17.851 4.691 4.360 1.00 47.78 86 GLU A O 1
#

Solvent-accessible surface area (backbone atoms only — not comparable to full-atom values): 5326 Å² total; per-residue (Å²): 116,71,74,59,56,53,38,68,77,54,48,48,66,57,57,53,47,52,52,38,51,52,50,50,53,50,50,28,49,48,71,66,41,88,48,64,66,56,42,49,62,72,70,55,75,88,81,78,89,73,81,92,68,90,70,79,79,51,68,66,56,45,49,43,65,45,38,28,52,74,68,75,46,69,73,62,52,68,60,63,38,67,55,85,81,128